Protein AF-A0A6M3KMJ9-F1 (afdb_monomer)

pLDDT: mean 77.94, std 18.76, range [34.06, 94.38]

Radius of gyration: 15.74 Å; Cα contacts (8 Å, |Δi|>4): 121; chains: 1; bounding box: 31×36×51 Å

Mean predicted aligned error: 9.14 Å

Organism: NCBI:txid1070528

Solvent-accessible surface area (backbone atoms only — not comparable to full-atom values): 7691 Å² total; per-residue (Å²): 133,73,68,71,59,50,59,50,51,52,51,54,51,53,50,51,45,38,71,76,57,63,54,52,68,49,48,42,55,62,40,70,61,23,15,79,84,77,60,45,54,60,41,27,37,84,42,76,43,60,83,84,84,49,78,77,47,76,44,40,28,20,60,66,58,44,41,52,70,76,47,63,75,45,62,68,58,66,70,64,61,84,66,79,47,56,50,47,62,56,48,51,53,47,20,58,72,49,73,31,64,67,46,34,33,62,75,68,68,53,74,77,82,78,74,84,84,79,75,79,65,87,77,74,86,78,129

Sequence (127 aa):
MPLKNEAKRLWDRNNNRTKRYGNWRQIYHNALGMCEICGEVDNLEIHEETDGIAVIEWHILCTKCHLHIVHKDNKTEWINRKYSSRLAQDINLEIEKYGGLENWRQKFLLKDGLSNGNGIDLYKFQR

Foldseek 3Di:
DPPVVVVVVLVVVVVVCCVVPVPVVLQCVLCVCAALPPRHNFLWDWDFDDPVPDGPDIGIHHPVRCCCPVVPPPVVVVVVCPDRDCVSVSVVVLQVVLPHDVSSCVVSVHDPPPPDDPDPPSPPPDD

Structure (mmCIF, N/CA/C/O backbone):
data_AF-A0A6M3KMJ9-F1
#
_entry.id   AF-A0A6M3KMJ9-F1
#
loop_
_atom_site.group_PDB
_atom_site.id
_atom_site.type_symbol
_atom_site.label_atom_id
_atom_site.label_alt_id
_atom_site.label_comp_id
_atom_site.label_asym_id
_atom_site.label_entity_id
_atom_site.label_seq_id
_atom_site.pdbx_PDB_ins_code
_atom_site.Cartn_x
_atom_site.Cartn_y
_atom_site.Cartn_z
_atom_site.occupancy
_atom_site.B_iso_or_equiv
_atom_site.auth_seq_id
_atom_site.auth_comp_id
_atom_site.auth_asym_id
_atom_site.auth_atom_id
_atom_site.pdbx_PDB_model_num
ATOM 1 N N . MET A 1 1 ? 0.377 -18.031 23.389 1.00 42.22 1 MET A N 1
ATOM 2 C CA . MET A 1 1 ? -0.038 -16.620 23.173 1.00 42.22 1 MET A CA 1
ATOM 3 C C . MET A 1 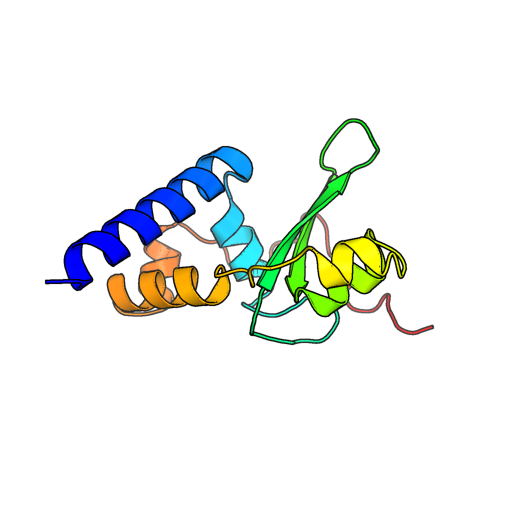1 ? 0.515 -16.068 21.844 1.00 42.22 1 MET A C 1
ATOM 5 O O . MET A 1 1 ? 1.469 -15.300 21.865 1.00 42.22 1 MET A O 1
ATOM 9 N N . PRO A 1 2 ? -0.048 -16.448 20.683 1.00 53.25 2 PRO A N 1
ATOM 10 C CA . PRO A 1 2 ? 0.464 -16.051 19.359 1.00 53.25 2 PRO A CA 1
ATOM 11 C C . PRO A 1 2 ? 0.102 -14.617 18.899 1.00 53.25 2 PRO A C 1
ATOM 13 O O . PRO A 1 2 ? 0.793 -14.065 18.048 1.00 53.25 2 PRO A O 1
ATOM 16 N N . LEU A 1 3 ? -0.906 -13.966 19.497 1.00 52.16 3 LEU A N 1
ATOM 17 C CA . LEU A 1 3 ? -1.473 -12.696 19.000 1.00 52.16 3 LEU A CA 1
ATOM 18 C C . LEU A 1 3 ? -0.577 -11.449 19.189 1.00 52.16 3 LEU A C 1
ATOM 20 O O . LEU A 1 3 ? -0.594 -10.543 18.358 1.00 52.16 3 LEU A O 1
ATOM 24 N N . LYS A 1 4 ? 0.257 -11.389 20.241 1.00 57.72 4 LYS A N 1
ATOM 25 C CA . LYS A 1 4 ? 1.124 -10.213 20.506 1.00 57.72 4 LYS A CA 1
ATOM 26 C C . LYS A 1 4 ? 2.218 -10.023 19.445 1.00 57.72 4 LYS A C 1
ATOM 28 O O . LYS A 1 4 ? 2.621 -8.898 19.159 1.00 57.72 4 LYS A O 1
ATOM 33 N N . ASN A 1 5 ? 2.674 -11.117 18.838 1.00 73.00 5 ASN A N 1
ATOM 34 C CA . ASN A 1 5 ? 3.749 -11.089 17.847 1.00 73.00 5 ASN A CA 1
ATOM 35 C C . ASN A 1 5 ? 3.253 -10.655 16.465 1.00 73.00 5 ASN A C 1
ATOM 37 O O . ASN A 1 5 ? 4.015 -10.076 15.694 1.00 73.00 5 ASN A O 1
ATOM 41 N N . GLU A 1 6 ? 1.985 -10.912 16.152 1.00 75.69 6 GLU A N 1
ATOM 42 C CA . GLU A 1 6 ? 1.401 -10.568 14.859 1.00 75.69 6 GLU A CA 1
ATOM 43 C C . GLU A 1 6 ? 1.130 -9.070 14.734 1.00 75.69 6 GLU A C 1
ATOM 45 O O . GLU A 1 6 ? 1.541 -8.463 13.746 1.00 75.69 6 GLU A O 1
ATOM 50 N N . ALA A 1 7 ? 0.579 -8.449 15.782 1.00 78.69 7 ALA A N 1
ATOM 51 C CA . ALA A 1 7 ? 0.416 -6.999 15.839 1.00 78.69 7 ALA A CA 1
ATOM 52 C C . ALA A 1 7 ? 1.765 -6.273 15.697 1.00 78.69 7 ALA A C 1
ATOM 54 O O . ALA A 1 7 ? 1.879 -5.326 14.922 1.00 78.69 7 ALA A O 1
ATOM 55 N N . LYS A 1 8 ? 2.821 -6.744 16.378 1.00 84.88 8 LYS A N 1
ATOM 56 C CA . LYS A 1 8 ? 4.170 -6.180 16.215 1.00 84.88 8 LYS A CA 1
ATOM 57 C C . LYS A 1 8 ? 4.669 -6.313 14.772 1.00 84.88 8 LYS A C 1
ATOM 59 O O . LYS A 1 8 ? 5.146 -5.339 14.203 1.00 84.88 8 LYS A O 1
ATOM 64 N N . ARG A 1 9 ? 4.529 -7.496 14.162 1.00 85.44 9 ARG A N 1
ATOM 65 C CA . ARG A 1 9 ? 4.951 -7.739 12.771 1.00 85.44 9 ARG A CA 1
ATOM 66 C C . ARG A 1 9 ? 4.186 -6.873 11.768 1.00 85.44 9 ARG A C 1
ATOM 68 O O . ARG A 1 9 ? 4.793 -6.431 10.799 1.00 85.44 9 ARG A O 1
ATOM 75 N N . LEU A 1 10 ? 2.893 -6.634 11.987 1.00 86.94 10 LEU A N 1
ATOM 76 C CA . LEU A 1 10 ? 2.093 -5.688 11.202 1.00 86.94 10 LEU A CA 1
ATOM 77 C C . LEU A 1 10 ? 2.705 -4.281 11.263 1.00 86.94 10 LEU A C 1
ATOM 79 O O . LEU A 1 10 ? 2.997 -3.696 10.223 1.00 86.94 10 LEU A O 1
ATOM 83 N N . TRP A 1 11 ? 2.961 -3.767 12.471 1.00 86.50 11 TRP A N 1
ATOM 84 C CA . TRP A 1 11 ? 3.549 -2.435 12.650 1.00 86.50 11 TRP A CA 1
ATOM 85 C C . TRP A 1 11 ? 4.942 -2.326 12.045 1.00 86.50 11 TRP A C 1
ATOM 87 O O . TRP A 1 11 ? 5.229 -1.351 11.357 1.00 86.50 11 TRP A O 1
ATOM 97 N N . ASP A 1 12 ? 5.784 -3.341 12.230 1.00 89.69 12 ASP A N 1
ATOM 98 C CA . ASP A 1 12 ? 7.114 -3.383 11.625 1.00 89.69 12 ASP A CA 1
ATOM 99 C C . ASP A 1 12 ? 7.019 -3.329 10.085 1.00 89.69 12 ASP A C 1
ATOM 101 O O . ASP A 1 12 ? 7.735 -2.549 9.452 1.00 89.69 12 ASP A O 1
ATOM 105 N N . ARG A 1 13 ? 6.084 -4.073 9.467 1.00 90.00 13 ARG A N 1
ATOM 106 C CA . ARG A 1 13 ? 5.836 -4.004 8.013 1.00 90.00 13 ARG A CA 1
ATOM 107 C C . ARG A 1 13 ? 5.359 -2.618 7.573 1.00 90.00 13 ARG A C 1
ATOM 109 O O . ARG A 1 13 ? 5.916 -2.067 6.625 1.00 90.00 13 ARG A O 1
ATOM 116 N N . ASN A 1 14 ? 4.375 -2.033 8.254 1.00 90.19 14 ASN A N 1
ATOM 117 C CA . ASN A 1 14 ? 3.824 -0.721 7.893 1.00 90.19 14 ASN A CA 1
ATOM 118 C C . ASN A 1 14 ? 4.842 0.411 8.089 1.00 90.19 14 ASN A C 1
ATOM 120 O O . ASN A 1 14 ? 4.901 1.339 7.279 1.00 90.19 14 ASN A O 1
ATOM 124 N N . ASN A 1 15 ? 5.694 0.319 9.110 1.00 88.38 15 ASN A N 1
ATOM 125 C CA . ASN A 1 15 ? 6.800 1.250 9.318 1.00 88.38 15 ASN A CA 1
ATOM 126 C C . ASN A 1 15 ? 7.830 1.139 8.192 1.00 88.38 15 ASN A C 1
ATOM 128 O O . ASN A 1 15 ? 8.267 2.159 7.663 1.00 88.38 15 ASN A O 1
ATOM 132 N N . ASN A 1 16 ? 8.175 -0.080 7.774 1.00 90.25 16 ASN A N 1
ATOM 133 C CA . ASN A 1 16 ? 9.085 -0.287 6.649 1.00 90.25 16 ASN A CA 1
ATOM 134 C C . ASN A 1 16 ? 8.500 0.244 5.332 1.00 90.25 16 ASN A C 1
ATOM 136 O O . ASN A 1 16 ? 9.213 0.910 4.585 1.00 90.25 16 ASN A O 1
ATOM 140 N N . ARG A 1 17 ? 7.197 0.046 5.078 1.00 90.31 17 ARG A N 1
ATOM 141 C CA . ARG A 1 17 ? 6.513 0.669 3.930 1.00 90.31 17 ARG A CA 1
ATOM 142 C C . ARG A 1 17 ? 6.542 2.190 4.004 1.00 90.31 17 ARG A C 1
ATOM 144 O O . ARG A 1 17 ? 6.831 2.834 3.009 1.00 90.31 17 ARG A O 1
ATOM 151 N N . THR A 1 18 ? 6.299 2.767 5.179 1.00 89.25 18 THR A N 1
ATOM 152 C CA . THR A 1 18 ? 6.348 4.226 5.369 1.00 89.25 18 THR A CA 1
ATOM 153 C C . THR A 1 18 ? 7.751 4.775 5.102 1.00 89.25 18 THR A C 1
ATOM 155 O O . THR A 1 18 ? 7.882 5.803 4.452 1.00 89.25 18 THR A O 1
ATOM 158 N N . LYS A 1 19 ? 8.807 4.066 5.520 1.00 86.94 19 LYS A N 1
ATOM 159 C CA . LYS A 1 19 ? 10.195 4.450 5.215 1.00 86.94 19 LYS A CA 1
ATOM 160 C C . LYS A 1 19 ? 10.525 4.369 3.725 1.00 86.94 19 LYS A C 1
ATOM 162 O O . LYS A 1 19 ? 11.247 5.227 3.237 1.00 86.94 19 LYS A O 1
ATOM 167 N N . ARG A 1 20 ? 10.035 3.339 3.025 1.00 85.38 20 ARG A N 1
ATOM 168 C CA . ARG A 1 20 ? 10.328 3.129 1.599 1.00 85.38 20 ARG A CA 1
ATOM 169 C C . ARG A 1 20 ? 9.512 4.044 0.687 1.00 85.38 20 ARG A C 1
ATOM 171 O O . ARG A 1 20 ? 10.066 4.631 -0.228 1.00 85.38 20 ARG A O 1
ATOM 178 N N . TYR A 1 21 ? 8.213 4.146 0.940 1.00 82.75 21 TYR A N 1
ATOM 179 C CA . TYR A 1 21 ? 7.254 4.749 0.015 1.00 82.75 21 TYR A CA 1
ATOM 180 C C . TYR A 1 21 ? 6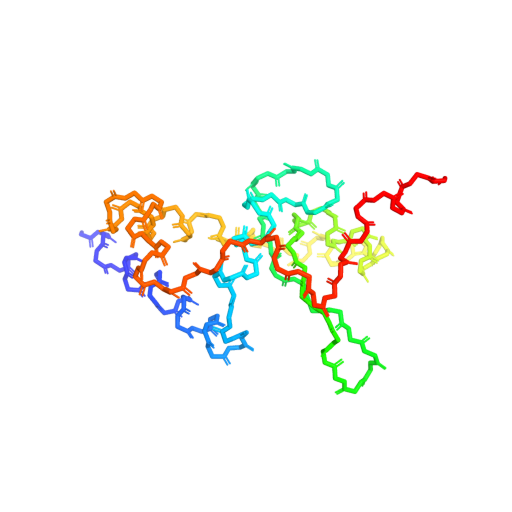.660 6.067 0.522 1.00 82.75 21 TYR A C 1
ATOM 182 O O . TYR A 1 21 ? 5.993 6.748 -0.238 1.00 82.75 21 TYR A O 1
ATOM 190 N N . GLY A 1 22 ? 6.833 6.429 1.800 1.00 82.88 22 GLY A N 1
ATOM 191 C CA . GLY A 1 22 ? 6.276 7.654 2.392 1.00 82.88 22 GLY A CA 1
ATOM 192 C C . GLY A 1 22 ? 4.742 7.673 2.464 1.00 82.88 22 GLY A C 1
ATOM 193 O O . GLY A 1 22 ? 4.160 7.484 3.532 1.00 82.88 22 GLY A O 1
ATOM 194 N N . ASN A 1 23 ? 4.083 7.872 1.322 1.00 85.75 23 ASN A N 1
ATOM 195 C CA . ASN A 1 23 ? 2.647 8.087 1.135 1.00 85.75 23 ASN A CA 1
ATOM 196 C C . ASN A 1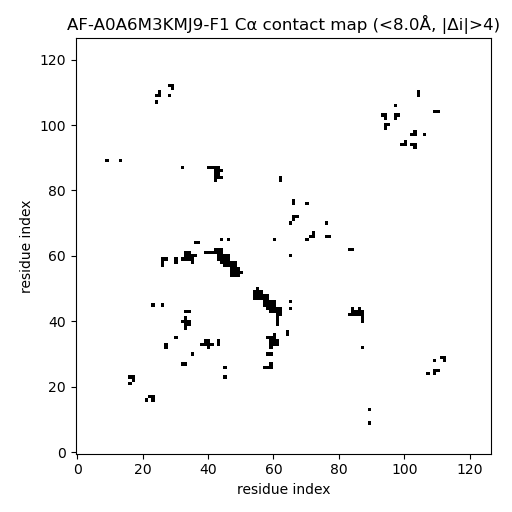 23 ? 1.873 6.830 0.676 1.00 85.75 23 ASN A C 1
ATOM 198 O O . ASN A 1 23 ? 0.786 6.951 0.118 1.00 85.75 23 ASN A O 1
ATOM 202 N N . TRP A 1 24 ? 2.374 5.621 0.938 1.00 91.12 24 TRP A N 1
ATOM 203 C CA . TRP A 1 24 ? 1.768 4.365 0.458 1.00 91.12 24 TRP A CA 1
ATOM 204 C C . TRP A 1 24 ? 0.277 4.172 0.762 1.00 91.12 24 TRP A C 1
ATOM 206 O O . TRP A 1 24 ? -0.425 3.515 -0.002 1.00 91.12 24 TRP A O 1
ATOM 216 N N . ARG A 1 25 ? -0.227 4.747 1.861 1.00 93.81 25 ARG A N 1
ATOM 217 C CA . ARG A 1 25 ? -1.663 4.721 2.179 1.00 93.81 25 ARG A CA 1
ATOM 218 C C . ARG A 1 25 ? -2.484 5.541 1.188 1.00 93.81 25 ARG A C 1
ATOM 220 O O . ARG A 1 25 ? -3.569 5.113 0.818 1.00 93.81 25 ARG A O 1
ATOM 227 N N . GLN A 1 26 ? -1.953 6.679 0.740 1.00 92.44 26 GLN A N 1
ATOM 228 C CA . GLN A 1 26 ? -2.565 7.486 -0.313 1.00 92.44 26 GLN A CA 1
ATOM 229 C C . GLN A 1 26 ? -2.525 6.746 -1.651 1.00 92.44 26 GLN A C 1
ATOM 231 O O . GLN A 1 26 ? -3.527 6.749 -2.350 1.00 92.44 26 GLN A O 1
ATOM 236 N N . ILE A 1 27 ? -1.417 6.067 -1.974 1.00 92.19 27 ILE A N 1
ATOM 237 C CA . ILE A 1 27 ? -1.304 5.242 -3.190 1.00 92.19 27 ILE A CA 1
ATOM 238 C C . ILE A 1 27 ? -2.392 4.152 -3.187 1.00 92.19 27 ILE A C 1
ATOM 240 O O . ILE A 1 27 ? -3.176 4.057 -4.125 1.00 92.19 27 ILE A O 1
ATOM 244 N N . TYR A 1 28 ? -2.526 3.405 -2.084 1.00 93.50 28 TYR A N 1
ATOM 245 C CA . TYR A 1 28 ? -3.585 2.399 -1.931 1.00 93.50 28 TYR A CA 1
ATOM 246 C C . TYR A 1 28 ? -4.998 2.989 -2.030 1.00 93.50 28 TYR A C 1
ATOM 248 O O . TYR A 1 28 ? -5.877 2.411 -2.667 1.00 93.50 28 TYR A O 1
ATOM 256 N N . HIS A 1 29 ? -5.221 4.139 -1.389 1.00 92.12 29 HIS A N 1
ATOM 257 C CA . HIS A 1 29 ? -6.510 4.822 -1.410 1.00 92.12 29 HIS A CA 1
ATOM 258 C C . HIS A 1 29 ? -6.883 5.316 -2.812 1.00 92.12 29 HIS A C 1
ATOM 260 O O . HIS A 1 29 ? -8.028 5.143 -3.217 1.00 92.12 29 HIS A O 1
ATOM 266 N N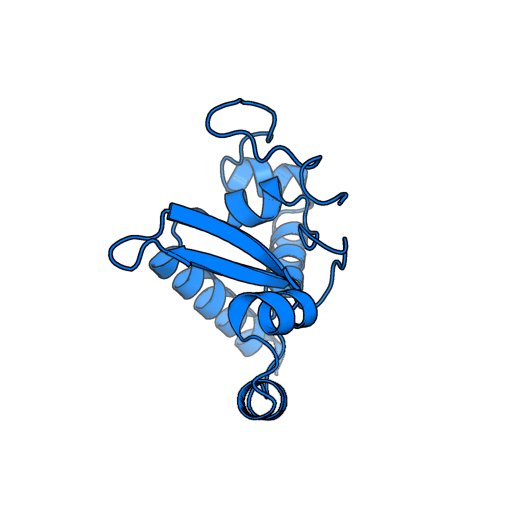 . ASN A 1 30 ? -5.925 5.865 -3.564 1.00 90.31 30 ASN A N 1
ATOM 267 C CA . ASN A 1 30 ? -6.127 6.313 -4.943 1.00 90.31 30 ASN A CA 1
ATOM 268 C C . ASN A 1 30 ? -6.514 5.156 -5.868 1.00 90.31 30 ASN A C 1
ATOM 270 O O . ASN A 1 30 ? -7.379 5.323 -6.719 1.00 90.31 30 ASN A O 1
ATOM 274 N N . ALA A 1 31 ? -5.929 3.977 -5.653 1.00 91.31 31 ALA A N 1
ATOM 275 C CA . ALA A 1 31 ? -6.285 2.758 -6.373 1.00 91.31 31 ALA A CA 1
ATOM 276 C C . ALA A 1 31 ? -7.600 2.116 -5.890 1.00 91.31 31 ALA A C 1
ATOM 278 O O . ALA A 1 31 ? -7.957 1.023 -6.325 1.00 91.31 31 ALA A O 1
ATOM 279 N N . LEU A 1 32 ? -8.309 2.754 -4.948 1.00 91.25 32 LEU A N 1
ATOM 280 C CA . LEU A 1 32 ? -9.566 2.272 -4.371 1.00 91.25 32 LEU A CA 1
ATOM 281 C C . LEU A 1 32 ? -9.464 0.852 -3.785 1.00 91.25 32 LEU A C 1
ATOM 283 O O . LEU A 1 32 ? -10.447 0.116 -3.740 1.00 91.25 32 LEU A O 1
ATOM 287 N N . GLY A 1 33 ? -8.271 0.465 -3.323 1.00 90.94 33 GLY A N 1
ATOM 288 C CA . GLY A 1 33 ? -8.005 -0.876 -2.804 1.00 90.94 33 GLY A CA 1
ATOM 289 C C . GLY A 1 33 ? -8.111 -1.995 -3.840 1.00 90.94 33 GLY A C 1
ATOM 290 O O . GLY A 1 33 ? -8.426 -3.125 -3.475 1.00 90.94 33 GLY A O 1
ATOM 291 N N . MET A 1 34 ? -7.856 -1.689 -5.112 1.00 93.31 34 MET A N 1
ATOM 292 C CA . MET A 1 34 ? -7.906 -2.636 -6.223 1.00 93.31 34 MET A CA 1
ATOM 293 C C . MET A 1 34 ? -6.626 -2.576 -7.057 1.00 93.31 34 MET A C 1
ATOM 295 O O . MET A 1 34 ? -5.917 -1.574 -7.084 1.00 93.31 34 MET A O 1
ATOM 299 N N . CYS A 1 35 ? -6.341 -3.662 -7.770 1.00 92.75 35 CYS A N 1
ATOM 300 C CA . CYS A 1 35 ? -5.353 -3.687 -8.835 1.00 92.75 35 CYS A CA 1
ATOM 301 C C . CYS A 1 35 ? -5.807 -2.751 -9.958 1.00 92.75 35 CYS A C 1
ATOM 303 O O . CYS A 1 35 ? -6.879 -2.955 -10.528 1.00 92.75 35 CYS A O 1
ATOM 305 N N . GLU A 1 36 ? -4.960 -1.798 -10.336 1.00 91.81 36 GLU A N 1
ATOM 306 C CA . GLU A 1 36 ? -5.257 -0.775 -11.353 1.00 91.81 36 GLU A CA 1
ATOM 307 C C . GLU A 1 36 ? -5.489 -1.347 -12.764 1.00 91.81 36 GLU A C 1
ATOM 309 O O . GLU A 1 36 ? -5.950 -0.642 -13.655 1.00 91.81 36 GLU A O 1
ATOM 314 N N . ILE A 1 37 ? -5.189 -2.632 -12.971 1.00 89.50 37 ILE A N 1
ATOM 315 C CA . ILE A 1 37 ? -5.239 -3.288 -14.283 1.00 89.50 37 ILE A CA 1
ATOM 316 C C . ILE A 1 37 ? -6.400 -4.267 -14.392 1.00 89.50 37 ILE A C 1
ATOM 318 O O . ILE A 1 37 ? -7.126 -4.261 -15.380 1.00 89.50 37 ILE A O 1
ATOM 322 N N . CYS A 1 38 ? -6.560 -5.145 -13.400 1.00 88.44 38 CYS A N 1
ATOM 323 C CA . CYS A 1 38 ? -7.548 -6.223 -13.458 1.00 88.44 38 CYS A CA 1
ATOM 324 C C . CYS A 1 38 ? -8.637 -6.138 -12.385 1.00 88.44 38 CYS A C 1
ATOM 326 O O . CYS A 1 38 ? -9.504 -7.007 -12.355 1.00 88.44 38 CYS A O 1
ATOM 328 N N . GLY A 1 39 ? -8.591 -5.144 -11.492 1.00 90.19 39 GLY A N 1
ATOM 329 C CA . GLY A 1 39 ? -9.578 -4.971 -10.421 1.00 90.19 39 GLY A CA 1
ATOM 330 C C . GLY A 1 39 ? -9.492 -5.987 -9.275 1.00 90.19 39 GLY A C 1
ATOM 331 O O . GLY A 1 39 ? -10.305 -5.932 -8.361 1.00 90.19 39 GLY A O 1
ATOM 332 N N . GLU A 1 40 ? -8.523 -6.910 -9.298 1.00 91.56 40 GLU A N 1
ATOM 333 C CA . GLU A 1 40 ? -8.265 -7.846 -8.195 1.00 91.56 40 GLU A CA 1
ATOM 334 C C . GLU A 1 40 ? -8.026 -7.086 -6.881 1.00 91.56 40 GLU A C 1
ATOM 336 O O . GLU A 1 40 ? -7.313 -6.087 -6.878 1.00 91.56 40 GLU A O 1
ATOM 341 N N . VAL A 1 41 ? -8.592 -7.562 -5.775 1.00 91.56 41 VAL A N 1
ATOM 342 C CA . VAL A 1 41 ? -8.494 -6.923 -4.446 1.00 91.56 41 VAL A CA 1
ATOM 343 C C . VAL A 1 41 ? -7.482 -7.620 -3.540 1.00 91.56 41 VAL A C 1
ATOM 345 O O . VAL A 1 41 ? -7.006 -7.046 -2.559 1.00 91.56 41 VAL A O 1
ATOM 348 N N . ASP A 1 42 ? -7.116 -8.855 -3.882 1.00 87.81 42 ASP A N 1
ATOM 349 C CA . ASP A 1 42 ? -6.182 -9.661 -3.112 1.00 87.81 42 ASP A CA 1
ATOM 350 C C . ASP A 1 42 ? -4.752 -9.606 -3.659 1.00 87.81 42 ASP A C 1
ATOM 352 O O . ASP A 1 42 ? -4.483 -9.350 -4.834 1.00 87.81 42 ASP A O 1
ATOM 356 N N . ASN A 1 43 ? -3.788 -9.910 -2.784 1.00 87.62 43 ASN A N 1
ATOM 357 C CA . ASN A 1 43 ? -2.361 -9.985 -3.128 1.00 87.62 43 ASN A CA 1
ATOM 358 C C . ASN A 1 43 ? -1.830 -8.702 -3.799 1.00 87.62 43 ASN A C 1
ATOM 360 O O . ASN A 1 43 ? -1.022 -8.754 -4.727 1.00 87.62 43 ASN A O 1
ATOM 364 N N . LEU A 1 44 ? -2.309 -7.550 -3.327 1.00 91.31 44 LEU A N 1
ATOM 365 C CA . LEU A 1 44 ? -1.926 -6.238 -3.838 1.00 91.31 44 LEU A CA 1
ATOM 366 C C . LEU A 1 44 ? -0.516 -5.844 -3.413 1.00 91.31 44 LEU A C 1
ATOM 368 O O . LEU A 1 44 ? -0.098 -6.077 -2.280 1.00 91.31 44 LEU A O 1
ATOM 372 N N . GLU A 1 45 ? 0.213 -5.202 -4.310 1.00 90.19 45 GLU A N 1
ATOM 373 C CA . GLU A 1 45 ? 1.591 -4.755 -4.151 1.00 90.19 45 GLU A CA 1
ATOM 374 C C . GLU A 1 45 ? 1.740 -3.324 -4.648 1.00 90.19 45 GLU A C 1
ATOM 376 O O . GLU A 1 45 ? 1.060 -2.916 -5.584 1.00 90.19 45 GLU A O 1
ATOM 381 N N . ILE A 1 46 ? 2.665 -2.584 -4.033 1.00 90.88 46 ILE A N 1
ATOM 382 C CA . ILE A 1 46 ? 3.096 -1.288 -4.556 1.00 90.88 46 ILE A CA 1
ATOM 383 C C . ILE A 1 46 ? 4.216 -1.561 -5.548 1.00 90.88 46 ILE A C 1
ATOM 385 O O . ILE A 1 46 ? 5.257 -2.111 -5.173 1.00 90.88 46 ILE A O 1
ATOM 389 N N . HIS A 1 47 ? 3.988 -1.181 -6.794 1.00 87.75 47 HIS A N 1
ATOM 390 C CA . HIS A 1 47 ? 4.986 -1.190 -7.845 1.00 87.75 47 HIS A CA 1
ATOM 391 C C . HIS A 1 47 ? 5.532 0.228 -8.048 1.00 87.75 47 HIS A C 1
ATOM 393 O O . HIS A 1 47 ? 4.778 1.194 -8.002 1.00 87.75 47 HIS A O 1
ATOM 399 N N . GLU A 1 48 ? 6.847 0.339 -8.215 1.00 86.62 48 GLU A N 1
ATOM 400 C CA . GLU A 1 48 ? 7.550 1.586 -8.525 1.00 86.62 48 GLU A CA 1
ATOM 401 C C . GLU A 1 48 ? 7.852 1.573 -10.027 1.00 86.62 48 GLU A C 1
ATOM 403 O O . GLU A 1 48 ? 8.632 0.731 -10.477 1.00 86.62 48 GLU A O 1
ATOM 408 N N . GLU A 1 49 ? 7.258 2.489 -10.790 1.00 84.94 49 GLU A N 1
ATOM 409 C CA . GLU A 1 49 ? 7.695 2.751 -12.159 1.00 84.94 49 GLU A CA 1
ATOM 410 C C . GLU A 1 49 ? 8.878 3.722 -12.113 1.00 84.94 49 GLU A C 1
ATOM 412 O O . GLU A 1 49 ? 8.837 4.741 -11.418 1.00 84.94 49 GLU A O 1
ATOM 417 N N . THR A 1 50 ? 9.962 3.397 -12.820 1.00 83.12 50 THR A N 1
ATOM 418 C CA . THR A 1 50 ? 11.205 4.180 -12.790 1.00 83.12 50 THR A CA 1
ATOM 419 C C . THR A 1 50 ? 11.691 4.502 -14.194 1.00 83.12 50 THR A C 1
ATOM 421 O O . THR A 1 50 ? 11.648 3.631 -15.061 1.00 83.12 50 THR A O 1
ATOM 424 N N . ASP A 1 51 ? 12.277 5.681 -14.388 1.00 84.25 51 ASP A N 1
ATOM 425 C CA . ASP A 1 51 ? 12.964 6.066 -15.633 1.00 84.25 51 ASP A CA 1
ATOM 426 C C . ASP A 1 51 ? 14.432 5.582 -15.696 1.00 84.25 51 ASP A C 1
ATOM 428 O O . ASP A 1 51 ? 15.204 5.984 -16.567 1.00 84.25 51 ASP A O 1
ATOM 432 N N . GLY A 1 52 ? 14.827 4.713 -14.760 1.00 81.38 52 GLY A N 1
ATOM 433 C CA . GLY A 1 52 ? 16.197 4.231 -14.573 1.00 81.38 52 GLY A CA 1
ATOM 434 C C . GLY A 1 52 ? 17.037 5.068 -13.603 1.00 81.38 52 GLY A C 1
ATOM 435 O O . GLY A 1 52 ? 18.119 4.624 -13.218 1.00 81.38 52 GLY A O 1
ATOM 436 N N . ILE A 1 53 ? 16.553 6.236 -13.172 1.00 80.12 53 ILE A N 1
ATOM 437 C CA . ILE A 1 53 ? 17.251 7.130 -12.233 1.00 80.12 53 ILE A CA 1
ATOM 438 C C . ILE A 1 53 ? 16.368 7.435 -11.021 1.00 80.12 53 ILE A C 1
ATOM 440 O O . ILE A 1 53 ? 16.843 7.408 -9.884 1.00 80.12 53 ILE A O 1
ATOM 444 N N . ALA A 1 54 ? 15.087 7.704 -11.250 1.00 82.38 54 ALA A N 1
ATOM 445 C CA . ALA A 1 54 ? 14.123 8.065 -10.228 1.00 82.38 54 ALA A CA 1
ATOM 446 C C . ALA A 1 54 ? 12.824 7.270 -10.379 1.00 82.38 54 ALA A C 1
ATOM 448 O O . ALA A 1 54 ? 12.498 6.749 -11.446 1.00 82.38 54 ALA A O 1
ATOM 449 N N . VAL A 1 55 ? 12.072 7.192 -9.281 1.00 83.44 55 VAL A N 1
ATOM 450 C CA . VAL A 1 55 ? 10.689 6.716 -9.316 1.00 83.44 55 VAL A CA 1
ATOM 451 C C . VAL A 1 55 ? 9.831 7.829 -9.907 1.00 83.44 55 VAL A C 1
ATOM 453 O O . VAL A 1 55 ? 9.824 8.940 -9.373 1.00 83.44 55 VAL A O 1
ATOM 456 N N . ILE A 1 56 ? 9.136 7.527 -11.000 1.00 87.38 56 ILE A N 1
ATOM 457 C CA . ILE A 1 56 ? 8.238 8.462 -11.684 1.00 87.38 56 ILE A CA 1
ATOM 458 C C . ILE A 1 56 ? 6.794 8.288 -11.220 1.00 87.38 56 ILE A C 1
ATOM 460 O O . ILE A 1 56 ? 6.074 9.276 -11.085 1.00 87.38 56 ILE A O 1
ATOM 464 N N . GLU A 1 57 ? 6.394 7.054 -10.911 1.00 86.38 57 GLU A N 1
ATOM 465 C CA . GLU A 1 57 ? 5.030 6.738 -10.507 1.00 86.38 57 GLU A CA 1
ATOM 466 C C . GLU A 1 57 ? 4.983 5.514 -9.583 1.00 86.38 57 GLU A C 1
ATOM 468 O O . GLU A 1 57 ? 5.884 4.669 -9.572 1.00 86.38 57 GLU A O 1
ATOM 473 N N . TRP A 1 58 ? 3.931 5.438 -8.767 1.00 89.25 58 TRP A N 1
ATOM 474 C CA . TRP A 1 58 ? 3.637 4.274 -7.940 1.00 89.25 58 TRP A CA 1
ATOM 475 C C . TRP A 1 58 ? 2.268 3.717 -8.295 1.00 89.25 58 TRP A C 1
ATOM 477 O O . TRP A 1 58 ? 1.290 4.460 -8.301 1.00 89.25 58 TRP A O 1
ATOM 487 N N . HIS A 1 59 ? 2.202 2.401 -8.458 1.00 89.19 59 HIS A N 1
ATOM 488 C CA . HIS A 1 59 ? 0.993 1.684 -8.850 1.00 89.19 59 HIS A CA 1
ATOM 489 C C . HIS A 1 59 ? 0.595 0.651 -7.809 1.00 89.19 59 HIS A C 1
ATOM 491 O O . HIS A 1 59 ? 1.458 0.031 -7.177 1.00 89.19 59 HIS A O 1
ATOM 497 N N . ILE A 1 60 ? -0.705 0.397 -7.680 1.00 92.69 60 ILE A N 1
ATOM 498 C CA . ILE A 1 60 ? -1.210 -0.793 -6.991 1.00 92.69 60 ILE A CA 1
ATOM 499 C C . ILE A 1 60 ? -1.519 -1.889 -8.003 1.00 92.69 60 ILE A C 1
ATOM 501 O O . ILE A 1 60 ? -2.475 -1.808 -8.772 1.00 92.69 60 ILE A O 1
ATOM 505 N N . LEU A 1 61 ? -0.739 -2.967 -7.957 1.00 91.06 61 LEU A N 1
ATOM 506 C CA . LEU A 1 61 ? -0.907 -4.127 -8.830 1.00 91.06 61 LEU A CA 1
ATOM 507 C C . LEU A 1 61 ? -1.106 -5.392 -7.999 1.00 91.06 61 LEU A C 1
ATOM 509 O O . LEU A 1 61 ? -0.439 -5.588 -6.984 1.00 91.06 61 LEU A O 1
ATOM 513 N N . CYS A 1 62 ? -1.963 -6.307 -8.447 1.00 89.31 62 CYS A N 1
ATOM 514 C CA . CYS A 1 62 ? -1.938 -7.663 -7.908 1.00 89.31 62 CYS A CA 1
ATOM 515 C C . CYS A 1 62 ? -0.657 -8.378 -8.363 1.00 89.31 62 CYS A C 1
ATOM 517 O O . CYS A 1 62 ? -0.113 -8.088 -9.435 1.00 89.31 62 CYS A O 1
ATOM 519 N N . THR A 1 63 ? -0.193 -9.359 -7.586 1.00 85.44 63 THR A N 1
ATOM 520 C CA . THR A 1 63 ? 1.034 -10.114 -7.895 1.00 85.44 63 THR A CA 1
ATOM 521 C C . THR A 1 63 ? 1.056 -10.664 -9.332 1.00 85.44 63 THR A C 1
ATOM 523 O O . THR A 1 63 ? 2.107 -10.660 -9.968 1.00 85.44 63 THR A O 1
ATOM 526 N N . LYS A 1 64 ? -0.091 -11.093 -9.885 1.00 83.62 64 LYS A N 1
ATOM 527 C CA . LYS A 1 64 ? -0.178 -11.600 -11.269 1.00 83.62 64 LYS A CA 1
ATOM 528 C C . LYS A 1 64 ? 0.123 -10.511 -12.303 1.00 83.62 64 LYS A C 1
ATOM 530 O O . LYS A 1 64 ? 0.955 -10.731 -13.179 1.00 83.62 64 LYS A O 1
ATOM 535 N N . CYS A 1 65 ? -0.526 -9.351 -12.190 1.00 85.75 65 CYS A N 1
ATOM 536 C CA . CYS A 1 65 ? -0.320 -8.221 -13.099 1.00 85.75 65 CYS A CA 1
ATOM 537 C C . CYS A 1 65 ? 1.093 -7.649 -12.968 1.00 85.75 65 CYS A C 1
ATOM 539 O O . CYS A 1 65 ? 1.738 -7.416 -13.986 1.00 85.75 65 CYS A O 1
ATOM 541 N N . HIS A 1 66 ? 1.604 -7.518 -11.738 1.00 85.38 66 HIS A N 1
ATOM 542 C CA . HIS A 1 66 ? 2.988 -7.113 -11.489 1.00 85.38 66 HIS A CA 1
ATOM 543 C C . HIS A 1 66 ? 3.962 -8.043 -12.230 1.00 85.38 66 HIS A C 1
ATOM 545 O O . HIS A 1 66 ? 4.793 -7.583 -13.008 1.00 85.38 66 HIS A O 1
ATOM 551 N N . LEU A 1 67 ? 3.830 -9.362 -12.063 1.00 80.88 67 LEU A N 1
ATOM 552 C CA . LEU A 1 67 ? 4.708 -10.329 -12.728 1.00 80.88 67 LEU A CA 1
ATOM 553 C C . LEU A 1 67 ? 4.599 -10.284 -14.255 1.00 80.88 67 LEU A C 1
ATOM 555 O O . LEU A 1 67 ? 5.618 -10.321 -14.939 1.00 80.88 67 LEU A O 1
ATOM 559 N N . HIS A 1 68 ? 3.385 -10.195 -14.793 1.00 77.50 68 HIS A N 1
ATOM 560 C CA . HIS A 1 68 ? 3.186 -10.203 -16.239 1.00 77.50 68 HIS A CA 1
ATOM 561 C C . HIS A 1 68 ? 3.779 -8.959 -16.917 1.00 77.50 68 HIS A C 1
ATOM 563 O O . HIS A 1 68 ? 4.445 -9.071 -17.944 1.00 77.50 68 HIS A O 1
ATOM 569 N N . ILE A 1 69 ? 3.582 -7.782 -16.323 1.00 74.44 69 ILE A N 1
ATOM 570 C CA . ILE A 1 69 ? 3.936 -6.505 -16.957 1.00 74.44 69 ILE A CA 1
ATOM 571 C C . ILE A 1 69 ? 5.387 -6.127 -16.701 1.00 74.44 69 ILE A C 1
ATOM 573 O O . ILE A 1 69 ? 6.091 -5.707 -17.617 1.00 74.44 69 ILE A O 1
ATOM 577 N N . VAL A 1 70 ? 5.849 -6.311 -15.468 1.00 72.94 70 VAL A N 1
ATOM 578 C CA . VAL A 1 70 ? 7.171 -5.840 -15.039 1.00 72.94 70 VAL A CA 1
ATOM 579 C C . VAL A 1 70 ? 8.232 -6.894 -15.314 1.00 72.94 70 VAL A C 1
ATOM 581 O O . VAL A 1 70 ? 9.324 -6.574 -15.773 1.00 72.94 70 VAL A O 1
ATOM 584 N N . HIS A 1 71 ? 7.898 -8.165 -15.087 1.00 71.69 71 HIS A N 1
ATOM 585 C CA . HIS A 1 71 ? 8.853 -9.267 -15.175 1.00 71.69 71 HIS A CA 1
ATOM 586 C C . HIS A 1 71 ? 8.733 -10.086 -16.476 1.00 71.69 71 HIS A C 1
ATOM 588 O O . HIS A 1 71 ? 9.458 -11.068 -16.623 1.00 71.69 71 HIS A O 1
ATOM 594 N N . LYS A 1 72 ? 7.855 -9.685 -17.419 1.00 65.19 72 LYS A N 1
ATOM 595 C CA . LYS A 1 72 ? 7.712 -10.212 -18.799 1.00 65.19 72 LYS A CA 1
ATOM 596 C C . LYS A 1 72 ? 8.012 -11.713 -18.926 1.00 65.19 72 LYS A C 1
ATOM 598 O O . LYS A 1 72 ? 9.019 -12.114 -19.504 1.00 65.19 72 LYS A O 1
ATOM 603 N N . ASP A 1 73 ? 7.142 -12.541 -18.350 1.00 58.16 73 ASP A N 1
ATOM 604 C CA . ASP A 1 73 ? 7.197 -14.011 -18.413 1.00 58.16 73 ASP A CA 1
ATOM 605 C C . ASP A 1 73 ? 8.514 -14.659 -17.937 1.00 58.16 73 ASP A C 1
ATOM 607 O O . ASP A 1 73 ? 8.814 -15.809 -18.283 1.00 58.16 73 ASP A O 1
ATOM 6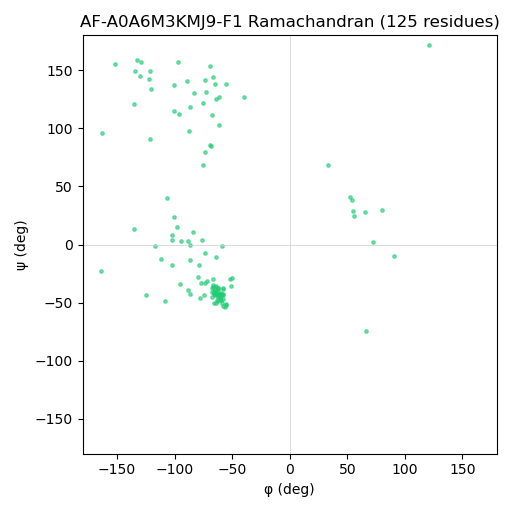11 N N . ASN A 1 74 ? 9.288 -13.989 -17.074 1.00 59.41 74 ASN A N 1
ATOM 612 C CA . ASN A 1 74 ? 10.420 -14.608 -16.393 1.00 59.41 74 ASN A CA 1
ATOM 613 C C . ASN A 1 74 ? 9.919 -15.657 -15.382 1.00 59.41 74 ASN A C 1
ATOM 615 O O . ASN A 1 74 ? 9.732 -15.390 -14.191 1.00 59.41 74 ASN A O 1
ATOM 619 N N . LYS A 1 75 ? 9.681 -16.884 -15.871 1.00 55.44 75 LYS A N 1
ATOM 620 C CA . LYS A 1 75 ? 9.148 -18.029 -15.105 1.00 55.44 75 LYS A CA 1
ATOM 621 C C . LYS A 1 75 ? 9.907 -18.279 -13.796 1.00 55.44 75 LYS A C 1
ATOM 623 O O . LYS A 1 75 ? 9.318 -18.751 -12.828 1.00 55.44 75 LYS A O 1
ATOM 628 N N . THR A 1 76 ? 11.188 -17.924 -13.746 1.00 57.72 76 THR A N 1
ATOM 629 C CA . THR A 1 76 ? 12.048 -18.050 -12.565 1.00 57.72 76 THR A CA 1
ATOM 630 C C . THR A 1 76 ? 11.593 -17.149 -11.410 1.00 57.72 76 THR A C 1
ATOM 632 O O . THR A 1 76 ? 11.573 -17.588 -10.263 1.00 57.72 76 THR A O 1
ATOM 635 N N . GLU A 1 77 ? 11.168 -15.912 -11.684 1.00 57.06 77 GLU A N 1
ATOM 636 C CA . GLU A 1 77 ? 10.626 -15.009 -10.655 1.00 57.06 77 GLU A CA 1
ATOM 637 C C . GLU A 1 77 ? 9.223 -15.422 -10.209 1.00 57.06 77 GLU A C 1
ATOM 639 O O . GLU A 1 77 ? 8.899 -15.309 -9.026 1.00 57.06 77 GLU A O 1
ATOM 644 N N . TRP A 1 78 ? 8.432 -15.989 -11.125 1.00 53.81 78 TRP A N 1
ATOM 645 C CA . TRP A 1 78 ? 7.117 -16.561 -10.821 1.00 53.81 78 TRP A CA 1
ATOM 646 C C . TRP A 1 78 ? 7.212 -17.692 -9.784 1.00 53.81 78 TRP A C 1
ATOM 648 O O . TRP A 1 78 ? 6.414 -17.756 -8.854 1.00 53.81 78 TRP A O 1
ATOM 658 N N . ILE A 1 79 ? 8.231 -18.551 -9.911 1.00 53.16 79 ILE A N 1
ATOM 659 C CA . ILE A 1 79 ? 8.493 -19.679 -9.001 1.00 53.16 79 ILE A CA 1
ATOM 660 C C . ILE A 1 79 ? 9.133 -19.213 -7.680 1.00 53.16 79 ILE A C 1
ATOM 662 O O . ILE A 1 79 ? 8.871 -19.791 -6.624 1.00 53.16 79 ILE A O 1
ATOM 666 N N . ASN A 1 80 ? 9.952 -18.156 -7.711 1.00 53.84 80 ASN A N 1
ATOM 667 C CA . ASN A 1 80 ? 10.698 -17.684 -6.540 1.00 53.84 80 ASN A CA 1
ATOM 668 C C . ASN A 1 80 ? 9.929 -16.703 -5.641 1.00 53.84 80 ASN A C 1
ATOM 670 O O . ASN A 1 80 ? 10.343 -16.487 -4.496 1.00 53.84 80 ASN A O 1
ATOM 674 N N . ARG A 1 81 ? 8.796 -16.136 -6.085 1.00 61.25 81 ARG A N 1
ATOM 675 C CA . ARG A 1 81 ? 7.905 -15.360 -5.203 1.00 61.25 81 ARG A CA 1
ATOM 676 C C . ARG A 1 81 ? 7.138 -16.289 -4.262 1.00 61.25 81 ARG A C 1
ATOM 678 O O . ARG A 1 81 ? 5.966 -16.597 -4.436 1.00 61.25 81 ARG A O 1
ATOM 685 N N . LYS A 1 82 ? 7.832 -16.713 -3.207 1.00 52.75 82 LYS A N 1
ATOM 686 C CA . LYS A 1 82 ? 7.331 -17.627 -2.171 1.00 52.75 82 LYS A CA 1
ATOM 687 C C . LYS A 1 82 ? 6.329 -16.980 -1.202 1.00 52.75 82 LYS A C 1
ATOM 689 O O . LYS A 1 82 ? 5.759 -17.676 -0.366 1.00 52.75 82 LYS A O 1
ATOM 694 N N . TYR A 1 83 ? 6.124 -15.663 -1.284 1.00 58.41 83 TYR A N 1
ATOM 695 C CA . TYR A 1 83 ? 5.293 -14.913 -0.345 1.00 58.41 83 TYR A CA 1
ATOM 696 C C . TYR A 1 83 ? 4.385 -13.938 -1.084 1.00 58.41 83 TYR A C 1
ATOM 698 O O . TYR A 1 83 ? 4.864 -13.046 -1.782 1.00 58.41 83 TYR A O 1
ATOM 706 N N . SER A 1 84 ? 3.078 -14.102 -0.896 1.00 69.19 84 SER A N 1
ATOM 707 C CA . SER A 1 84 ? 2.084 -13.126 -1.319 1.00 69.19 84 SER A CA 1
ATOM 708 C C . SER A 1 84 ? 2.227 -11.838 -0.517 1.00 69.19 84 SER A C 1
ATOM 710 O O . SER A 1 84 ? 2.530 -11.846 0.684 1.00 69.19 84 SER A O 1
ATOM 712 N N . SER A 1 85 ? 1.993 -10.709 -1.178 1.00 82.94 85 SER A N 1
ATOM 713 C CA . SER A 1 85 ? 1.931 -9.439 -0.475 1.00 82.94 85 SER A CA 1
ATOM 714 C C . SER A 1 85 ? 0.750 -9.390 0.483 1.00 82.94 85 SER A C 1
ATOM 716 O O . SER A 1 85 ? -0.367 -9.792 0.167 1.00 82.94 85 SER A O 1
ATOM 718 N N . ARG A 1 86 ? 1.015 -8.841 1.669 1.00 87.75 86 ARG A N 1
ATOM 719 C CA . ARG A 1 86 ? 0.022 -8.627 2.727 1.00 87.75 86 ARG A CA 1
ATOM 720 C C . ARG A 1 86 ? -0.535 -7.207 2.745 1.00 87.75 86 ARG A C 1
ATOM 722 O O . ARG A 1 86 ? -1.096 -6.806 3.752 1.00 87.75 86 ARG A O 1
ATOM 729 N N . LEU A 1 87 ? -0.335 -6.413 1.692 1.00 91.44 87 LEU A N 1
ATOM 730 C CA . LEU A 1 87 ? -0.727 -4.999 1.691 1.00 91.44 87 LEU A CA 1
ATOM 731 C C . LEU A 1 87 ? -2.215 -4.803 2.011 1.00 91.44 87 LEU A C 1
ATOM 733 O O . LEU A 1 87 ? -2.527 -4.088 2.956 1.00 91.44 87 LEU A O 1
ATOM 737 N N . ALA A 1 88 ? -3.103 -5.472 1.271 1.00 91.12 88 ALA A N 1
ATOM 738 C CA . ALA A 1 88 ? -4.549 -5.366 1.470 1.00 91.12 88 ALA A CA 1
ATOM 739 C C . ALA A 1 88 ? -4.966 -5.823 2.880 1.00 91.12 88 ALA A C 1
ATOM 741 O O . ALA A 1 88 ? -5.716 -5.140 3.570 1.00 91.12 88 ALA A O 1
ATOM 742 N N . GLN A 1 89 ? -4.392 -6.931 3.361 1.00 90.75 89 GLN A N 1
ATOM 743 C CA . GLN A 1 89 ? -4.619 -7.432 4.723 1.00 90.75 89 GLN A CA 1
ATOM 744 C C . GLN A 1 89 ? -4.172 -6.420 5.784 1.00 90.75 89 GLN A C 1
ATOM 746 O O . GLN A 1 89 ? -4.890 -6.161 6.745 1.00 90.75 89 GLN A O 1
ATOM 751 N N . ASP A 1 90 ? -2.991 -5.830 5.605 1.00 91.94 90 ASP A N 1
ATOM 752 C CA . ASP A 1 90 ? -2.427 -4.862 6.539 1.00 91.94 90 ASP A CA 1
ATOM 753 C C . ASP A 1 90 ? -3.250 -3.561 6.565 1.00 91.94 90 ASP A C 1
ATOM 755 O O . ASP A 1 90 ? -3.426 -2.986 7.639 1.00 91.94 90 ASP A O 1
ATOM 759 N N . ILE A 1 91 ? -3.786 -3.123 5.418 1.00 92.25 91 ILE A N 1
ATOM 760 C CA . ILE A 1 91 ? -4.736 -2.002 5.329 1.00 92.25 91 ILE A CA 1
ATOM 761 C C . ILE A 1 91 ? -6.029 -2.341 6.074 1.00 92.25 91 ILE A C 1
ATOM 763 O O . ILE A 1 91 ? -6.459 -1.551 6.908 1.00 92.25 91 ILE A O 1
ATOM 767 N N . ASN A 1 92 ? -6.633 -3.504 5.810 1.00 92.12 92 ASN A N 1
ATOM 768 C CA . ASN A 1 92 ? -7.898 -3.900 6.436 1.00 92.12 92 ASN A CA 1
ATOM 769 C C . ASN A 1 92 ? -7.780 -3.924 7.965 1.00 92.12 92 ASN A C 1
ATOM 771 O O . ASN A 1 92 ? -8.629 -3.372 8.659 1.00 92.12 92 ASN A O 1
ATOM 775 N N . LEU A 1 93 ? -6.669 -4.448 8.490 1.00 92.12 93 LEU A N 1
ATOM 776 C CA . LEU A 1 93 ? -6.385 -4.432 9.926 1.00 92.12 93 LEU A CA 1
ATOM 777 C C . LEU A 1 93 ? -6.212 -3.012 10.486 1.00 92.12 93 LEU A C 1
ATOM 779 O O . LEU A 1 93 ? -6.603 -2.746 11.624 1.00 92.12 93 LEU A O 1
ATOM 783 N N . GLU A 1 94 ? -5.623 -2.082 9.729 1.00 92.94 94 GLU A N 1
ATOM 784 C CA . GLU A 1 94 ? -5.587 -0.676 10.143 1.00 92.94 94 GLU A CA 1
ATOM 785 C C . GLU A 1 94 ? -6.983 -0.046 10.126 1.00 92.94 94 GLU A C 1
ATOM 787 O O . GLU A 1 94 ? -7.347 0.619 11.094 1.00 92.94 94 GLU A O 1
ATOM 792 N N . ILE A 1 95 ? -7.767 -0.271 9.072 1.00 92.94 95 ILE A N 1
ATOM 793 C CA . ILE A 1 95 ? -9.145 0.218 8.947 1.00 92.94 95 ILE A CA 1
ATOM 794 C C . ILE A 1 95 ? -9.982 -0.241 10.142 1.00 92.94 95 ILE A C 1
ATOM 796 O O . ILE A 1 95 ? -10.592 0.587 10.820 1.00 92.94 95 ILE A O 1
ATOM 800 N N . GLU A 1 96 ? -9.956 -1.535 10.455 1.00 93.31 96 GLU A N 1
ATOM 801 C CA . GLU A 1 96 ? -10.637 -2.101 11.621 1.00 93.31 96 GLU A CA 1
ATOM 802 C C . GLU A 1 96 ? -10.155 -1.454 12.921 1.00 93.31 96 GLU A C 1
ATOM 804 O O . GLU A 1 96 ? -10.965 -1.016 13.740 1.00 93.31 96 GLU A O 1
ATOM 809 N N . LYS A 1 97 ? -8.835 -1.311 13.095 1.00 90.75 97 LYS A N 1
ATOM 810 C CA . LYS A 1 97 ? -8.245 -0.693 14.289 1.00 90.75 97 LYS A CA 1
ATOM 811 C C . LYS A 1 97 ? -8.731 0.740 14.518 1.00 90.75 97 LYS A C 1
ATOM 813 O O . LYS A 1 97 ? -8.884 1.142 15.671 1.00 90.75 97 LYS A O 1
ATOM 818 N N . TYR A 1 98 ? -8.916 1.524 13.459 1.00 93.69 98 TYR A N 1
ATOM 819 C CA . TYR A 1 98 ? -9.391 2.905 13.576 1.00 93.69 98 TYR A CA 1
ATOM 820 C C . TYR A 1 98 ? -10.922 3.018 13.573 1.00 93.69 98 TYR A C 1
ATOM 822 O O . TYR A 1 98 ? -11.446 4.123 13.677 1.00 93.69 98 TYR A O 1
ATOM 830 N N . GLY A 1 99 ? -11.655 1.903 13.538 1.00 93.94 99 GLY A N 1
ATOM 831 C CA . GLY A 1 99 ? -13.116 1.908 13.596 1.00 93.94 99 GLY A CA 1
ATOM 832 C C . GLY A 1 99 ? -13.778 2.221 12.255 1.00 93.94 99 GLY A C 1
ATOM 833 O O . GLY A 1 99 ? -14.860 2.799 12.234 1.00 93.94 99 GLY A O 1
ATOM 834 N N . GLY A 1 100 ? -13.132 1.862 11.145 1.00 93.62 100 GLY A N 1
ATOM 835 C CA . GLY A 1 100 ? -13.682 1.976 9.797 1.00 93.62 100 GLY A CA 1
ATOM 836 C C . GLY A 1 100 ? -12.862 2.861 8.859 1.00 93.62 100 GLY A C 1
ATOM 837 O O . GLY A 1 100 ? -11.905 3.529 9.256 1.00 93.62 100 GLY A O 1
ATOM 838 N N . LEU A 1 101 ? -13.247 2.834 7.578 1.00 91.44 101 LEU A N 1
ATOM 839 C CA . LEU A 1 101 ? -12.502 3.469 6.488 1.00 91.44 101 LEU A CA 1
ATOM 840 C C . LEU A 1 101 ? -12.384 4.982 6.688 1.00 91.44 101 LEU A C 1
ATOM 842 O O . LEU A 1 101 ? -11.303 5.533 6.515 1.00 91.44 101 LEU A O 1
ATOM 846 N N . GLU A 1 102 ? -13.468 5.640 7.093 1.00 92.88 102 GLU A N 1
ATOM 847 C CA . GLU A 1 102 ? -13.493 7.094 7.275 1.00 92.88 102 GLU A CA 1
ATOM 848 C C . GLU A 1 102 ? -12.516 7.548 8.367 1.00 92.88 102 GLU A C 1
ATOM 850 O O . GLU A 1 102 ? -11.668 8.410 8.143 1.00 92.88 102 GLU A O 1
ATOM 855 N N . ASN A 1 103 ? -12.538 6.887 9.523 1.00 94.25 103 ASN A N 1
ATOM 856 C CA . ASN A 1 103 ? -11.612 7.192 10.611 1.00 94.25 103 ASN A CA 1
ATOM 857 C C . ASN A 1 103 ? -10.156 6.894 10.228 1.00 94.25 103 ASN A C 1
ATOM 859 O O . ASN A 1 103 ? -9.250 7.634 10.611 1.00 94.25 103 ASN A O 1
ATOM 863 N N . TRP A 1 104 ? -9.913 5.826 9.461 1.00 94.38 104 TRP A N 1
ATOM 864 C CA . TRP A 1 104 ? -8.588 5.526 8.917 1.00 94.38 104 TRP A CA 1
ATOM 865 C C . TRP A 1 104 ? -8.111 6.630 7.962 1.00 94.38 104 TRP A C 1
ATOM 867 O O . TRP A 1 104 ? -6.987 7.117 8.100 1.00 94.38 104 TRP A O 1
ATOM 877 N N . ARG A 1 105 ? -8.975 7.101 7.055 1.00 93.19 105 ARG A N 1
ATOM 878 C CA . ARG A 1 105 ? -8.673 8.212 6.142 1.00 93.19 105 ARG A CA 1
ATOM 879 C C . ARG A 1 105 ? -8.340 9.495 6.894 1.00 93.19 105 ARG A C 1
ATOM 881 O O . ARG A 1 105 ? -7.311 10.109 6.615 1.00 93.19 105 ARG A O 1
ATOM 888 N N . GLN A 1 106 ? -9.151 9.861 7.883 1.00 92.81 106 GLN A N 1
ATOM 889 C CA . GLN A 1 106 ? -8.912 11.034 8.726 1.00 92.81 106 GLN A CA 1
ATOM 890 C C . GLN A 1 106 ? -7.608 10.903 9.519 1.00 92.81 106 GLN A C 1
ATOM 892 O O . GLN A 1 106 ? -6.817 11.844 9.574 1.00 92.81 106 GLN A O 1
ATOM 897 N N . LYS A 1 107 ? -7.328 9.718 10.080 1.00 93.06 107 LYS A N 1
ATOM 898 C CA . LYS A 1 107 ? -6.100 9.457 10.843 1.00 93.06 107 LYS A CA 1
ATOM 899 C C . LYS A 1 107 ? -4.834 9.714 10.028 1.00 93.06 107 LYS A C 1
ATOM 901 O O . LYS A 1 107 ? -3.842 10.187 10.587 1.00 93.06 107 LYS A O 1
ATOM 906 N N . PHE A 1 108 ? -4.861 9.361 8.746 1.00 91.12 108 PHE A N 1
ATOM 907 C CA . PHE A 1 108 ? -3.724 9.492 7.838 1.00 91.12 108 PHE A CA 1
ATOM 908 C C . PHE A 1 108 ? -3.820 10.697 6.898 1.00 91.12 108 PHE A C 1
ATOM 910 O O . PHE A 1 108 ? -2.967 10.835 6.026 1.00 91.12 108 PHE A O 1
ATOM 917 N N . LEU A 1 109 ? -4.803 11.582 7.107 1.00 91.00 109 LEU A N 1
ATOM 918 C CA . LEU A 1 109 ? -5.028 12.792 6.309 1.00 91.00 109 LEU A CA 1
ATOM 919 C C . LEU A 1 109 ? -5.113 12.493 4.799 1.00 91.00 109 LEU A C 1
ATOM 921 O O . LEU A 1 109 ? -4.548 13.220 3.979 1.00 91.00 109 LEU A O 1
ATOM 925 N N . LEU A 1 110 ? -5.788 11.395 4.443 1.00 90.38 110 LEU A N 1
ATOM 926 C CA . LEU A 1 110 ? -5.910 10.946 3.056 1.00 90.38 110 LEU A CA 1
ATOM 927 C C . LEU A 1 110 ? -6.862 11.855 2.280 1.00 90.38 110 LEU A C 1
ATOM 929 O O . LEU A 1 110 ? -7.980 12.125 2.722 1.00 90.38 110 LEU A O 1
ATOM 933 N N . LYS A 1 111 ? -6.418 12.302 1.107 1.00 86.25 111 LYS A N 1
ATOM 934 C CA . LYS A 1 111 ? -7.197 13.163 0.211 1.00 86.25 111 LYS A CA 1
ATOM 935 C C . LYS A 1 111 ? -8.031 12.307 -0.736 1.00 86.25 111 LYS A C 1
ATOM 937 O O . LYS A 1 111 ? -7.518 11.310 -1.238 1.00 86.25 111 LYS A O 1
ATOM 942 N N . ASP A 1 112 ? -9.269 12.718 -1.010 1.00 71.94 112 ASP A N 1
ATOM 943 C CA . ASP A 1 112 ? -10.077 12.101 -2.064 1.00 71.94 112 ASP A CA 1
ATOM 944 C C . ASP A 1 112 ? -9.393 12.281 -3.424 1.00 71.94 112 ASP A C 1
ATOM 946 O O . ASP A 1 112 ? -9.040 13.393 -3.832 1.00 71.94 112 ASP A O 1
ATOM 950 N N . GLY A 1 113 ? -9.207 11.169 -4.130 1.00 56.06 113 GLY A N 1
ATOM 951 C CA . GLY A 1 113 ? -8.611 11.123 -5.459 1.00 56.06 113 GLY A CA 1
ATOM 952 C C . GLY A 1 113 ? -9.564 11.611 -6.550 1.00 56.06 113 GLY A C 1
ATOM 953 O O . GLY A 1 113 ? -9.991 10.820 -7.378 1.00 56.06 113 GLY A O 1
ATOM 954 N N . LEU A 1 114 ? -9.888 12.907 -6.563 1.00 42.91 114 LEU A N 1
ATOM 955 C CA . LEU A 1 114 ? -10.345 13.633 -7.763 1.00 42.91 114 LEU A CA 1
ATOM 956 C 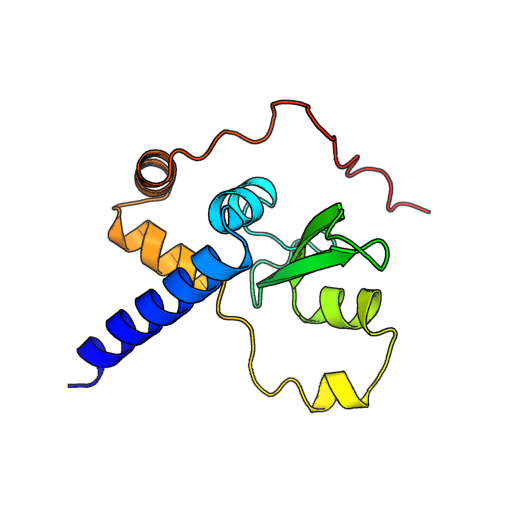C . LEU A 1 114 ? -9.669 15.010 -7.911 1.00 42.91 114 LEU A C 1
ATOM 958 O O . LEU A 1 114 ? -10.085 15.833 -8.725 1.00 42.91 114 LEU A O 1
ATOM 962 N N . SER A 1 115 ? -8.603 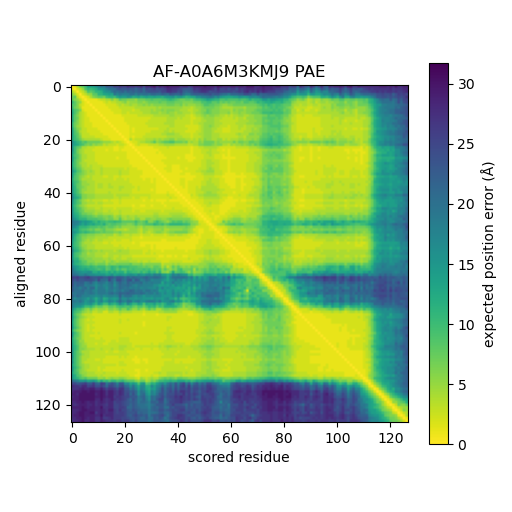15.294 -7.157 1.00 35.75 115 SER A N 1
ATOM 963 C CA . SER A 1 115 ? -7.783 16.482 -7.405 1.00 35.75 115 SER A CA 1
ATOM 964 C C . SER A 1 115 ? -6.693 16.163 -8.428 1.00 35.75 115 SER A C 1
ATOM 966 O O . SER A 1 115 ? -5.647 15.608 -8.090 1.00 35.75 115 SER A O 1
ATOM 968 N N . ASN A 1 116 ? -6.986 16.523 -9.678 1.00 40.97 116 ASN A N 1
ATOM 969 C CA . ASN A 1 116 ? -6.078 16.578 -10.818 1.00 40.97 116 ASN A CA 1
ATOM 970 C C . ASN A 1 116 ? -4.691 17.122 -10.446 1.00 40.97 116 ASN A C 1
ATOM 972 O O . ASN A 1 116 ? -4.559 18.220 -9.908 1.00 40.97 116 ASN A O 1
ATOM 976 N N . GLY A 1 117 ? -3.668 16.353 -10.807 1.00 34.94 117 GLY A N 1
ATOM 977 C CA . GLY A 1 117 ? -2.262 16.734 -10.705 1.00 34.94 117 GLY A CA 1
ATOM 978 C C . GLY A 1 117 ? -1.338 15.849 -11.536 1.00 34.94 117 GLY A C 1
ATOM 979 O O . GLY A 1 117 ? -0.277 16.318 -11.908 1.00 34.94 117 GLY A O 1
ATOM 980 N N . ASN A 1 118 ? -1.766 14.623 -11.857 1.00 36.66 118 ASN A N 1
ATOM 981 C CA . ASN A 1 118 ? -1.332 13.794 -12.984 1.00 36.66 118 ASN A CA 1
ATOM 982 C C . ASN A 1 118 ? -2.407 12.716 -13.145 1.00 36.66 118 ASN A C 1
ATOM 984 O O . ASN A 1 118 ? -2.472 11.769 -12.367 1.00 36.66 118 ASN A O 1
ATOM 988 N N . GLY A 1 119 ? -3.357 12.955 -14.049 1.00 34.19 119 GLY A N 1
ATOM 989 C CA . GLY A 1 119 ? -4.445 12.022 -14.301 1.00 34.19 119 GLY A CA 1
ATOM 990 C C . GLY A 1 119 ? -3.893 10.759 -14.946 1.00 34.19 119 GLY A C 1
ATOM 991 O O . GLY A 1 119 ? -3.482 10.799 -16.105 1.00 34.19 119 GLY A O 1
ATOM 992 N N . ILE A 1 120 ? -3.927 9.647 -14.213 1.00 40.03 120 ILE A N 1
ATOM 993 C CA . ILE A 1 120 ? -3.974 8.330 -14.836 1.00 40.03 120 ILE A CA 1
ATOM 994 C C . ILE A 1 120 ? -5.275 8.314 -15.633 1.00 40.03 120 ILE A C 1
ATOM 996 O O . ILE A 1 120 ? -6.378 8.233 -15.093 1.00 40.03 120 ILE A O 1
ATOM 1000 N N . ASP A 1 121 ? -5.133 8.488 -16.939 1.00 35.62 121 ASP A N 1
ATOM 1001 C CA . ASP A 1 121 ? -6.198 8.321 -17.908 1.00 35.62 121 ASP A CA 1
ATOM 1002 C C . ASP A 1 121 ? -6.515 6.820 -17.968 1.00 35.62 121 ASP A C 1
ATOM 1004 O O . ASP A 1 121 ? -5.944 6.072 -18.766 1.00 35.62 121 ASP A O 1
ATOM 1008 N N . LEU A 1 122 ? -7.391 6.364 -17.064 1.00 39.62 122 LEU A N 1
ATOM 1009 C CA . LEU A 1 122 ? -7.824 4.964 -16.923 1.00 39.62 122 LEU A CA 1
ATOM 1010 C C . LEU A 1 122 ? -8.475 4.396 -18.207 1.00 39.62 122 LEU A C 1
ATOM 1012 O O . LEU A 1 122 ? -8.813 3.217 -18.258 1.00 39.62 122 LEU A O 1
ATOM 1016 N N . TYR A 1 123 ? -8.608 5.197 -19.270 1.00 37.09 123 TYR A N 1
ATOM 1017 C CA . TYR A 1 123 ? -9.121 4.798 -20.581 1.00 37.09 123 TYR A CA 1
ATOM 1018 C C . TYR A 1 123 ? -8.046 4.407 -21.611 1.00 37.09 123 TYR A C 1
ATOM 1020 O O . TYR A 1 123 ? -8.390 4.088 -22.749 1.00 37.09 123 TYR A O 1
ATOM 1028 N N . LYS A 1 124 ? -6.750 4.385 -21.265 1.00 34.06 124 LYS A N 1
ATOM 1029 C CA . LYS A 1 124 ? -5.688 4.089 -22.253 1.00 34.06 124 LYS A CA 1
ATOM 1030 C C . LYS A 1 124 ? -5.348 2.612 -22.487 1.00 34.06 124 LYS A C 1
ATOM 1032 O O . LYS A 1 124 ? -4.552 2.334 -23.380 1.00 34.06 124 LYS A O 1
ATOM 1037 N N . PHE A 1 125 ? -5.987 1.662 -21.803 1.00 36.66 125 PHE A N 1
ATOM 1038 C CA . PHE A 1 125 ? -5.742 0.221 -22.003 1.00 36.66 125 PHE A CA 1
ATOM 1039 C C . PHE A 1 125 ? -6.864 -0.518 -22.754 1.00 36.66 125 PHE A C 1
ATOM 1041 O O . PHE A 1 125 ? -7.183 -1.664 -22.451 1.00 36.66 125 PHE A O 1
ATOM 1048 N N . GLN A 1 126 ? -7.438 0.117 -23.779 1.00 34.94 126 GLN A N 1
ATOM 1049 C CA . GLN A 1 126 ? -8.167 -0.589 -24.838 1.00 34.94 126 GLN A CA 1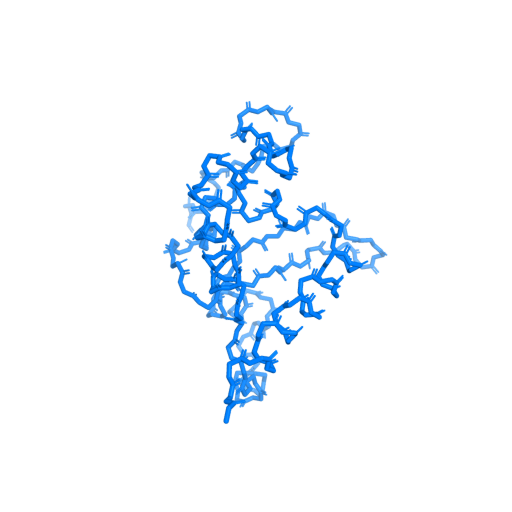
ATOM 1050 C C . GLN A 1 126 ? -7.532 -0.283 -26.198 1.00 34.94 126 GLN A C 1
ATOM 1052 O O . GLN A 1 126 ? -7.908 0.684 -26.860 1.00 34.94 126 GLN A O 1
ATOM 1057 N N . ARG A 1 127 ? -6.568 -1.112 -26.608 1.00 36.00 127 ARG A N 1
ATOM 1058 C CA . ARG A 1 127 ? -6.261 -1.405 -28.015 1.00 36.00 127 ARG A CA 1
ATOM 1059 C C . ARG A 1 127 ? -5.831 -2.854 -28.152 1.00 36.00 127 ARG A C 1
ATOM 1061 O O . ARG A 1 127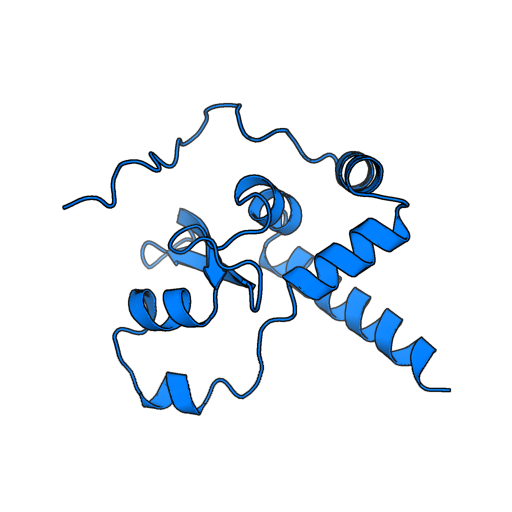 ? -5.002 -3.282 -27.322 1.00 36.00 127 ARG A O 1
#

Secondary structure (DSSP, 8-state):
--HHHHHHHHHHHHHHHHHHHSSHHHHHHHTTTS-TTT---SSEEEEEEE-SSSEEEEEEEEHHHHHHHHSTT-HHHHHH--S---HHHHHHHHHHHTTSHHHHHHHTTPPPTTS-SS---TT----